Protein AF-A0A3D1P6M0-F1 (afdb_monomer_lite)

Sequence (160 aa):
MPYGKLILPGMHYRYQQNGIPLEIDMRYEINTAGDVKQLIEMHTDVKFLPNQPMPIIRENKLGFYGVYVYRQQAYLDACINPSGGSTFTSAQFDYNRIHYDLQFQRLLLWLLGRQELRDNRCLWTHLSIPLNQSAPDAYSTLEQAWLSWYKWWQTRFPKL

Foldseek 3Di:
DDDDFDFDDWDWDWDADPNWIKIKIKGKGAPALFAFLVVCVVPHPDDDDVPPDFDWDQDPPAGIWTWDDDPQKIKIKWWAFLFDHIDNHSVSQVVRFVVPQQDPVNVVCVVVVNDDSTGRITTIMMMMTGNPDDSVVNVVVVVVVVVVVRVVCNVVPDDD

Radius of gyration: 16.35 Å; chains: 1; bounding box: 40×30×49 Å

pLDDT: mean 86.76, std 12.45, range [32.41, 98.0]

Structure (mmCIF, N/CA/C/O backbone):
data_AF-A0A3D1P6M0-F1
#
_entry.id   AF-A0A3D1P6M0-F1
#
loop_
_atom_site.group_PDB
_atom_site.id
_atom_site.type_symbol
_atom_site.label_atom_id
_atom_site.label_alt_id
_atom_site.label_comp_id
_atom_site.label_asym_id
_atom_site.label_entity_id
_atom_site.label_seq_id
_atom_site.pdbx_PDB_ins_code
_atom_site.Cartn_x
_atom_site.Cartn_y
_atom_site.Cartn_z
_atom_site.occupancy
_atom_site.B_iso_or_equiv
_atom_site.auth_seq_id
_atom_site.auth_comp_id
_atom_site.auth_asym_id
_atom_site.auth_atom_id
_atom_site.pdbx_PDB_model_num
ATOM 1 N N . MET A 1 1 ? -2.314 -4.095 -28.414 1.00 32.41 1 MET A N 1
ATOM 2 C CA . MET A 1 1 ? -2.775 -5.501 -28.436 1.00 32.41 1 MET A CA 1
ATOM 3 C C . MET A 1 1 ? -3.155 -5.869 -27.009 1.00 32.41 1 MET A C 1
ATOM 5 O O . MET A 1 1 ? -2.318 -5.631 -26.144 1.00 32.41 1 MET A O 1
ATOM 9 N N . PRO A 1 2 ? -4.381 -6.328 -26.708 1.00 44.44 2 PRO A N 1
ATOM 10 C CA . PRO A 1 2 ? -4.729 -6.689 -25.343 1.00 44.44 2 PRO A CA 1
ATOM 11 C C . PRO A 1 2 ? -4.194 -8.099 -25.085 1.00 44.44 2 PRO A C 1
ATOM 13 O O . PRO A 1 2 ? -4.736 -9.079 -25.587 1.00 44.44 2 PRO A O 1
ATOM 16 N N . TYR A 1 3 ? -3.087 -8.203 -24.353 1.00 45.25 3 TYR A N 1
ATOM 17 C CA . TYR A 1 3 ? -2.673 -9.483 -23.790 1.00 45.25 3 TYR A CA 1
ATOM 18 C C . TYR A 1 3 ? -3.745 -9.933 -22.789 1.00 45.25 3 TYR A C 1
ATOM 20 O O . TYR A 1 3 ? -4.227 -9.125 -21.993 1.00 45.25 3 TYR A O 1
ATOM 28 N N . GLY A 1 4 ? -4.159 -11.201 -22.875 1.00 38.19 4 GLY A N 1
ATOM 29 C CA . GLY A 1 4 ? -5.172 -11.785 -21.997 1.00 38.19 4 GLY A CA 1
ATOM 30 C C . GLY A 1 4 ? -4.841 -11.538 -20.525 1.00 38.19 4 GLY A C 1
ATOM 31 O O . GLY A 1 4 ? -3.702 -11.710 -20.095 1.00 38.19 4 GLY A O 1
ATOM 32 N N . LYS A 1 5 ? -5.838 -11.095 -19.755 1.00 46.16 5 LYS A N 1
ATOM 33 C CA . LYS A 1 5 ? -5.712 -10.831 -18.320 1.00 46.16 5 LYS A CA 1
ATOM 34 C C . LYS A 1 5 ? -5.450 -12.159 -17.602 1.00 46.16 5 LYS A C 1
ATOM 36 O O . LYS A 1 5 ? -6.367 -12.962 -17.457 1.00 46.16 5 LYS A O 1
ATOM 41 N N . LEU A 1 6 ? -4.210 -12.408 -17.178 1.00 49.94 6 LEU A N 1
ATOM 42 C CA . LEU A 1 6 ? -3.909 -13.505 -16.258 1.00 49.94 6 LEU A CA 1
ATOM 43 C C . LEU A 1 6 ? -4.595 -13.168 -14.926 1.00 49.94 6 LEU A C 1
ATOM 45 O O . LEU A 1 6 ? -4.245 -12.178 -14.286 1.00 49.94 6 LEU A O 1
ATOM 49 N N . ILE A 1 7 ? -5.609 -13.941 -14.538 1.00 53.41 7 ILE A N 1
ATOM 50 C CA . ILE A 1 7 ? -6.282 -13.774 -13.247 1.00 53.41 7 ILE A CA 1
ATOM 51 C C . ILE A 1 7 ? -5.550 -14.663 -12.249 1.00 53.41 7 ILE A C 1
ATOM 53 O O . ILE A 1 7 ? -5.754 -15.875 -12.229 1.00 53.41 7 ILE A O 1
ATOM 57 N N . LEU A 1 8 ? -4.681 -14.070 -11.435 1.00 61.41 8 LEU A N 1
ATOM 58 C CA . LEU A 1 8 ? -4.109 -14.770 -10.290 1.00 61.41 8 LEU A CA 1
ATOM 59 C C . LEU A 1 8 ? -5.094 -14.672 -9.115 1.00 61.41 8 LEU A C 1
ATOM 61 O O . LEU A 1 8 ? -5.641 -13.592 -8.871 1.00 61.41 8 LEU A O 1
ATOM 65 N N . PRO A 1 9 ? -5.381 -15.784 -8.413 1.00 67.69 9 PRO A N 1
ATOM 66 C CA . PRO A 1 9 ? -6.315 -15.767 -7.297 1.00 67.69 9 PRO A CA 1
ATOM 67 C C . PRO A 1 9 ? -5.808 -14.816 -6.207 1.00 67.69 9 PRO A C 1
ATOM 69 O O . PRO A 1 9 ? -4.630 -14.832 -5.850 1.00 67.69 9 PRO A O 1
ATOM 72 N N . GLY A 1 10 ? -6.709 -13.977 -5.692 1.00 78.25 10 GLY A N 1
ATOM 73 C CA . GLY A 1 10 ? -6.423 -13.164 -4.514 1.00 78.25 10 GLY A CA 1
ATOM 74 C C . GLY A 1 10 ? -6.232 -14.060 -3.293 1.00 78.25 10 GLY A C 1
ATOM 75 O O . GLY A 1 10 ? -6.887 -15.096 -3.174 1.00 78.25 10 GLY A O 1
ATOM 76 N N . MET A 1 11 ? -5.332 -13.667 -2.399 1.00 89.00 11 MET A N 1
ATOM 77 C CA . MET A 1 11 ? -5.119 -14.336 -1.122 1.00 89.00 11 MET A CA 1
ATOM 78 C C . MET A 1 11 ? -5.733 -13.491 -0.013 1.00 89.00 11 MET A C 1
ATOM 80 O O . MET A 1 11 ? -5.489 -12.290 0.050 1.00 89.00 11 MET A O 1
ATOM 84 N N . HIS A 1 12 ? -6.519 -14.140 0.840 1.00 92.94 12 HIS A N 1
ATOM 85 C CA . HIS A 1 12 ? -7.158 -13.529 1.996 1.00 92.94 12 HIS A CA 1
ATOM 86 C C . HIS A 1 12 ? -6.556 -14.129 3.265 1.00 92.94 12 HIS A C 1
ATOM 88 O O . HIS A 1 12 ? -6.485 -15.355 3.402 1.00 92.94 12 HIS A O 1
ATOM 94 N N . TYR A 1 13 ? -6.118 -13.275 4.181 1.00 92.50 13 TYR A N 1
ATOM 95 C CA . TYR A 1 13 ? -5.494 -13.672 5.432 1.00 92.50 13 TYR A CA 1
ATOM 96 C C . TYR A 1 13 ? -6.215 -13.026 6.602 1.00 92.50 13 TYR A C 1
ATOM 98 O O . TYR A 1 13 ? -6.415 -11.815 6.619 1.00 92.50 13 TYR A O 1
ATOM 106 N N . ARG A 1 14 ? -6.514 -13.841 7.613 1.00 92.44 14 ARG A N 1
ATOM 107 C CA . ARG A 1 14 ? -7.119 -13.397 8.863 1.00 92.44 14 ARG A CA 1
ATOM 108 C C . ARG A 1 14 ? -6.159 -13.638 10.012 1.00 92.44 14 ARG A C 1
ATOM 110 O O . ARG A 1 14 ? -5.759 -14.775 10.266 1.00 92.44 14 ARG A O 1
ATOM 117 N N . TYR A 1 15 ? -5.833 -12.576 10.731 1.00 89.56 15 TYR A N 1
ATOM 118 C CA . TYR A 1 15 ? -4.979 -12.604 11.909 1.00 89.56 15 TYR A CA 1
ATOM 119 C C . TYR A 1 15 ? -5.680 -11.950 13.100 1.00 89.56 15 TYR A C 1
ATOM 121 O O . TYR A 1 15 ? -6.698 -11.272 12.967 1.00 89.56 15 TYR A O 1
ATOM 129 N N . GLN A 1 16 ? -5.110 -12.141 14.286 1.00 85.56 16 GLN A N 1
ATOM 130 C CA . GLN A 1 16 ? -5.441 -11.343 15.460 1.00 85.56 16 GLN A CA 1
ATOM 131 C C . GLN A 1 16 ? -4.171 -10.681 15.977 1.00 85.56 16 GLN A C 1
ATOM 133 O O . GLN A 1 16 ? -3.180 -11.359 16.245 1.00 85.56 16 GLN A O 1
ATOM 138 N N . GLN A 1 17 ? -4.209 -9.363 16.139 1.00 74.69 17 GLN A N 1
ATOM 139 C CA . GLN A 1 17 ? -3.124 -8.584 16.719 1.00 74.69 17 GLN A CA 1
ATOM 140 C C . GLN A 1 17 ? -3.648 -7.900 17.980 1.00 74.69 17 GLN A C 1
ATOM 142 O O . GLN A 1 17 ? -4.533 -7.055 17.908 1.00 74.69 17 GLN A O 1
ATOM 147 N N . ASN A 1 18 ? -3.145 -8.303 19.151 1.00 79.44 18 ASN A N 1
ATOM 148 C CA . ASN A 1 18 ? -3.600 -7.798 20.456 1.00 79.44 18 ASN A CA 1
ATOM 149 C C . ASN A 1 18 ? -5.132 -7.873 20.656 1.00 79.44 18 ASN A C 1
ATOM 151 O O . ASN A 1 18 ? -5.736 -6.978 21.236 1.00 79.44 18 ASN A O 1
ATOM 155 N N . GLY A 1 19 ? -5.771 -8.931 20.143 1.00 82.25 19 GLY A N 1
ATOM 156 C CA . GLY A 1 19 ? -7.226 -9.118 20.214 1.00 82.25 19 GLY A CA 1
ATOM 157 C C . GLY A 1 19 ? -8.035 -8.343 19.165 1.00 82.25 19 GLY A C 1
ATOM 158 O O . GLY A 1 19 ? -9.245 -8.539 19.077 1.00 82.25 19 GLY A O 1
ATOM 159 N N . ILE A 1 20 ? -7.392 -7.517 18.335 1.00 86.81 20 ILE A N 1
ATOM 160 C CA . ILE A 1 20 ? -8.023 -6.842 17.197 1.00 86.81 20 ILE A CA 1
ATOM 161 C C . ILE A 1 20 ? -7.937 -7.775 15.979 1.00 86.81 20 ILE A C 1
ATOM 163 O O . ILE A 1 20 ? -6.834 -8.218 15.639 1.00 86.81 20 ILE A O 1
ATOM 167 N N . PRO A 1 21 ? -9.063 -8.110 15.324 1.00 93.69 21 PRO A N 1
ATOM 168 C CA . PRO A 1 21 ? -9.028 -8.888 14.095 1.00 93.69 21 PRO A CA 1
ATOM 169 C C . PRO A 1 21 ? -8.448 -8.029 12.968 1.00 93.69 21 PRO A C 1
ATOM 171 O O . PRO A 1 21 ? -8.918 -6.918 12.728 1.00 93.69 21 PRO A O 1
ATOM 174 N N . LEU A 1 22 ? -7.425 -8.561 12.306 1.00 95.38 22 LEU A N 1
ATOM 175 C CA . LEU A 1 22 ? -6.761 -7.972 11.150 1.00 95.38 22 LEU A CA 1
ATOM 176 C C . LEU A 1 22 ? -7.066 -8.831 9.928 1.00 95.38 22 LEU A C 1
ATOM 178 O O . LEU A 1 22 ? -6.693 -10.005 9.894 1.00 95.38 22 LEU A O 1
ATOM 182 N N . GLU A 1 23 ? -7.707 -8.231 8.936 1.00 96.81 23 GLU A N 1
ATOM 183 C CA . GLU A 1 23 ? -7.942 -8.845 7.632 1.00 96.81 23 GLU A CA 1
ATOM 184 C C . GLU A 1 23 ? -6.945 -8.270 6.625 1.00 96.81 23 GLU A C 1
ATOM 186 O O . GLU A 1 23 ? -6.645 -7.074 6.641 1.00 96.81 23 GLU A O 1
ATOM 191 N N . ILE A 1 24 ? -6.404 -9.124 5.760 1.00 96.31 24 ILE A N 1
ATOM 192 C CA . ILE A 1 24 ? -5.488 -8.730 4.691 1.00 96.31 24 ILE A CA 1
ATOM 193 C C . ILE A 1 24 ? -5.935 -9.406 3.403 1.00 96.31 24 ILE A C 1
ATOM 195 O O . ILE A 1 24 ? -5.836 -10.626 3.270 1.00 96.31 24 ILE A O 1
ATOM 199 N N . ASP A 1 25 ? -6.361 -8.613 2.433 1.00 96.25 25 ASP A N 1
ATOM 200 C CA . ASP A 1 25 ? -6.536 -9.051 1.057 1.00 96.25 25 ASP A CA 1
ATOM 201 C C . ASP A 1 25 ? -5.306 -8.671 0.244 1.00 96.25 25 ASP A C 1
ATOM 203 O O . ASP A 1 25 ? -4.818 -7.543 0.301 1.00 96.25 25 ASP A O 1
ATOM 207 N N . MET A 1 26 ? -4.790 -9.614 -0.536 1.00 95.00 26 MET A N 1
ATOM 208 C CA . MET A 1 26 ? -3.658 -9.375 -1.417 1.00 95.00 26 MET A CA 1
ATOM 209 C C . MET A 1 26 ? -3.932 -9.924 -2.810 1.00 95.00 26 MET A C 1
ATOM 211 O O . MET A 1 26 ? -4.377 -11.063 -2.970 1.00 95.00 26 MET A O 1
ATOM 215 N N . ARG A 1 27 ? -3.628 -9.135 -3.841 1.00 94.25 27 ARG A N 1
ATOM 216 C CA . ARG A 1 27 ? -3.739 -9.550 -5.243 1.00 94.25 27 ARG A CA 1
ATOM 217 C C . ARG A 1 27 ? -2.463 -9.235 -5.998 1.00 94.25 27 ARG A C 1
ATOM 219 O O . ARG A 1 27 ? -1.838 -8.198 -5.788 1.00 94.25 27 ARG A O 1
ATOM 226 N N . TYR A 1 28 ? -2.089 -10.151 -6.882 1.00 93.00 28 TYR A N 1
ATOM 227 C CA . TYR A 1 28 ? -0.980 -9.947 -7.798 1.00 93.00 28 TYR A CA 1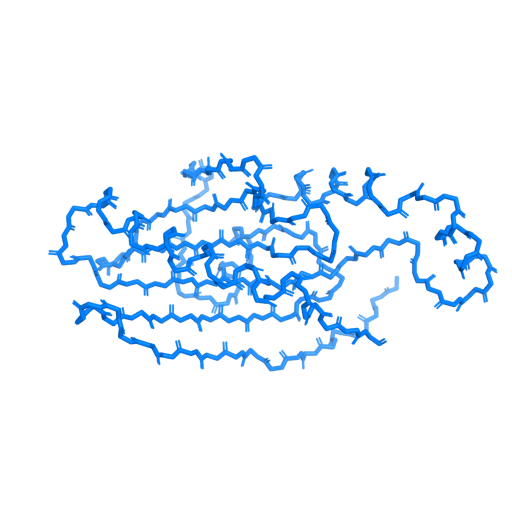
ATOM 228 C C . TYR A 1 28 ? -1.512 -9.421 -9.125 1.00 93.00 28 TYR A C 1
ATOM 230 O O . TYR A 1 28 ? -2.054 -10.168 -9.940 1.00 93.00 28 TYR A O 1
ATOM 238 N N . GLU A 1 29 ? -1.352 -8.123 -9.325 1.00 91.38 29 GLU A N 1
ATOM 239 C CA . GLU A 1 29 ? -1.768 -7.423 -10.527 1.00 91.38 29 GLU A CA 1
ATOM 240 C C . GLU A 1 29 ? -0.619 -7.402 -11.528 1.00 91.38 29 GLU A C 1
ATOM 242 O O . GLU A 1 29 ? 0.504 -7.010 -11.204 1.00 91.38 29 GLU A O 1
ATOM 247 N N . ILE A 1 30 ? -0.911 -7.802 -12.761 1.00 89.50 30 ILE A N 1
ATOM 248 C CA . ILE A 1 30 ? 0.010 -7.700 -13.892 1.00 89.50 30 ILE A CA 1
ATOM 249 C C . ILE A 1 30 ? -0.508 -6.665 -14.886 1.00 89.50 30 ILE A C 1
ATOM 251 O O . ILE A 1 30 ? -1.716 -6.507 -15.054 1.00 89.50 30 ILE A O 1
ATOM 255 N N . ASN A 1 31 ? 0.405 -5.989 -15.584 1.00 87.00 31 ASN A N 1
ATOM 256 C CA . ASN A 1 31 ? 0.069 -4.952 -16.566 1.00 87.00 31 ASN A CA 1
ATOM 257 C C . ASN A 1 31 ? -0.814 -3.835 -15.985 1.00 87.00 31 ASN A C 1
ATOM 259 O O . ASN A 1 31 ? -1.699 -3.317 -16.666 1.00 87.00 31 ASN A O 1
ATOM 263 N N . THR A 1 32 ? -0.573 -3.473 -14.725 1.00 89.25 32 THR A N 1
ATOM 264 C CA . THR A 1 32 ? -1.306 -2.407 -14.037 1.00 89.25 32 THR A CA 1
ATOM 265 C C . THR A 1 32 ? -0.598 -1.058 -14.167 1.00 89.25 32 THR A C 1
ATOM 267 O O . THR A 1 32 ? 0.616 -0.992 -14.363 1.00 89.25 32 THR A O 1
ATOM 270 N N . ALA A 1 33 ? -1.370 0.023 -14.039 1.00 90.81 33 ALA A N 1
ATOM 271 C CA . ALA A 1 33 ? -0.854 1.380 -13.858 1.00 90.81 33 ALA A CA 1
ATOM 272 C C . ALA A 1 33 ? -0.492 1.688 -12.391 1.00 90.81 33 ALA A C 1
ATOM 274 O O . ALA A 1 33 ? 0.048 2.752 -12.109 1.00 90.81 33 ALA A O 1
ATOM 275 N N . GLY A 1 34 ? -0.797 0.777 -11.456 1.00 91.00 34 GLY A N 1
ATOM 276 C CA . GLY A 1 34 ? -0.492 0.947 -10.034 1.00 91.00 34 GLY A CA 1
ATOM 277 C C . GLY A 1 34 ? -1.381 1.960 -9.309 1.00 91.00 34 GLY A C 1
ATOM 278 O O . GLY A 1 34 ? -1.012 2.422 -8.230 1.00 91.00 34 GLY A O 1
ATOM 279 N N . ASP A 1 35 ? -2.539 2.310 -9.880 1.00 94.75 35 ASP A N 1
ATOM 280 C CA . ASP A 1 35 ? -3.528 3.164 -9.223 1.00 94.75 35 ASP A CA 1
ATOM 281 C C . ASP A 1 35 ? -4.274 2.389 -8.131 1.00 94.75 35 ASP A C 1
ATOM 283 O O . ASP A 1 35 ? -5.198 1.618 -8.402 1.00 94.75 35 ASP A O 1
ATOM 287 N N . VAL A 1 36 ? -3.873 2.582 -6.876 1.00 95.69 36 VAL A N 1
ATOM 288 C CA . VAL A 1 36 ? -4.454 1.839 -5.754 1.00 95.69 36 VAL A CA 1
ATOM 289 C C . VAL A 1 36 ? -5.910 2.229 -5.513 1.00 95.69 36 VAL A C 1
ATOM 291 O O . VAL A 1 36 ? -6.710 1.370 -5.152 1.00 95.69 36 VAL A O 1
ATOM 294 N N . LYS A 1 37 ? -6.305 3.477 -5.791 1.00 94.31 37 LYS A N 1
ATOM 295 C CA . LYS A 1 37 ? -7.708 3.894 -5.668 1.00 94.31 37 LYS A CA 1
ATOM 296 C C . LYS A 1 37 ? -8.590 3.109 -6.638 1.00 94.31 37 LYS A C 1
ATOM 298 O O . LYS A 1 37 ? -9.634 2.597 -6.238 1.00 94.31 37 LYS A O 1
ATOM 303 N N . GLN A 1 38 ? -8.137 2.964 -7.882 1.00 93.19 38 GLN A N 1
ATOM 304 C CA . GLN A 1 38 ? -8.830 2.153 -8.880 1.00 93.19 38 GLN A CA 1
ATOM 305 C C . GLN A 1 38 ? -8.896 0.677 -8.460 1.00 93.19 38 GLN A C 1
ATOM 307 O O . GLN A 1 38 ? -9.935 0.039 -8.615 1.00 93.19 38 GLN A O 1
ATOM 312 N N . LEU A 1 39 ? -7.804 0.129 -7.915 1.00 93.88 39 LEU A N 1
ATOM 313 C CA . LEU A 1 39 ? -7.742 -1.262 -7.453 1.00 93.88 39 LEU A CA 1
ATOM 314 C C . LEU A 1 39 ? -8.734 -1.543 -6.322 1.00 93.88 39 LEU A C 1
ATOM 316 O O . LEU A 1 39 ? -9.470 -2.526 -6.397 1.00 93.88 39 LEU A O 1
ATOM 320 N N . ILE A 1 40 ? -8.823 -0.647 -5.337 1.00 95.25 40 ILE A N 1
ATOM 321 C CA . ILE A 1 40 ? -9.823 -0.722 -4.266 1.00 95.25 40 ILE A CA 1
ATOM 322 C C . ILE A 1 40 ? -11.232 -0.773 -4.873 1.00 95.25 40 ILE A C 1
ATOM 324 O O . ILE A 1 40 ? -11.986 -1.707 -4.614 1.00 95.25 40 ILE A O 1
ATOM 328 N N . GLU A 1 41 ? -11.581 0.173 -5.750 1.00 94.12 41 GLU A N 1
ATOM 329 C CA . GLU A 1 41 ? -12.929 0.247 -6.331 1.00 94.12 41 GLU A CA 1
ATOM 330 C C . GLU A 1 41 ? -13.296 -0.964 -7.204 1.00 94.12 41 GLU A C 1
ATOM 332 O O . GLU A 1 41 ? -14.481 -1.306 -7.291 1.00 94.12 41 GLU A O 1
ATOM 337 N N . MET A 1 42 ? -12.306 -1.605 -7.837 1.00 92.69 42 MET A N 1
ATOM 338 C CA . MET A 1 42 ? -12.482 -2.807 -8.661 1.00 92.69 42 MET A CA 1
ATOM 339 C C . MET A 1 42 ? -12.649 -4.089 -7.840 1.00 92.69 42 MET A C 1
ATOM 341 O O . MET A 1 42 ? -13.254 -5.045 -8.333 1.00 92.69 42 MET A O 1
ATOM 345 N N . HIS A 1 43 ? -12.096 -4.143 -6.628 1.00 92.62 43 HIS A N 1
ATOM 346 C CA . HIS A 1 43 ? -11.965 -5.389 -5.871 1.00 92.62 43 HIS A CA 1
ATOM 347 C C . HIS A 1 43 ? -12.672 -5.399 -4.516 1.00 92.62 43 HIS A C 1
ATOM 349 O O . HIS A 1 43 ? -12.752 -6.468 -3.909 1.00 92.62 43 HIS A O 1
ATOM 355 N N . THR A 1 44 ? -13.204 -4.264 -4.062 1.00 94.06 44 THR A N 1
ATOM 356 C CA . THR A 1 44 ? -13.937 -4.140 -2.796 1.00 94.06 44 THR A CA 1
ATOM 357 C C . THR A 1 44 ? -15.269 -3.398 -2.979 1.00 94.06 44 THR A C 1
ATOM 359 O O . THR A 1 44 ? -15.609 -2.889 -4.058 1.00 94.06 44 THR A O 1
ATOM 362 N N . ASP A 1 45 ? -16.068 -3.343 -1.912 1.00 93.88 45 ASP A N 1
ATOM 363 C CA . ASP A 1 45 ? -17.300 -2.552 -1.857 1.00 93.88 45 ASP A CA 1
ATOM 364 C C . ASP A 1 45 ? -17.046 -1.070 -1.533 1.00 93.88 45 ASP A C 1
ATOM 366 O O . ASP A 1 45 ? -17.973 -0.262 -1.625 1.00 93.88 45 ASP A O 1
ATOM 370 N N . VAL A 1 46 ? -15.802 -0.694 -1.219 1.00 93.88 46 VAL A N 1
ATOM 371 C CA . VAL A 1 46 ? -15.406 0.697 -1.000 1.00 93.88 46 VAL A CA 1
ATOM 372 C C . VAL A 1 46 ? -15.620 1.480 -2.296 1.00 93.88 46 VAL A C 1
ATOM 374 O O . VAL A 1 46 ? -15.259 1.045 -3.396 1.00 93.88 46 VAL A O 1
ATOM 377 N N . LYS A 1 47 ? -16.252 2.647 -2.162 1.00 90.88 47 LYS A N 1
ATOM 378 C CA . LYS A 1 47 ? -16.485 3.601 -3.249 1.00 90.88 47 LYS A CA 1
ATOM 379 C C . LYS A 1 47 ? -16.085 4.981 -2.771 1.00 90.88 47 LYS A C 1
ATOM 381 O O . LYS A 1 47 ? -16.550 5.424 -1.719 1.00 90.88 47 LYS A O 1
ATOM 386 N N . PHE A 1 48 ? -15.244 5.648 -3.545 1.00 88.44 48 PHE A N 1
ATOM 387 C CA . PHE A 1 48 ? -14.821 7.004 -3.247 1.00 88.44 48 PHE A CA 1
ATOM 388 C C . PHE A 1 48 ? -15.658 7.995 -4.042 1.00 88.44 48 PHE A C 1
ATOM 390 O O . PHE A 1 48 ? -16.077 7.729 -5.169 1.00 88.44 48 PHE A O 1
ATOM 397 N N . LEU A 1 49 ? -15.877 9.178 -3.476 1.00 86.69 49 LEU A N 1
ATOM 398 C CA . LEU A 1 49 ? -16.461 10.262 -4.251 1.00 86.69 49 LEU A CA 1
ATOM 399 C C . LEU A 1 49 ? -15.457 10.745 -5.317 1.00 86.69 49 LEU A C 1
ATOM 401 O O . LEU A 1 49 ? -14.231 10.670 -5.113 1.00 86.69 49 LEU A O 1
ATOM 405 N N . PRO A 1 50 ? -15.952 11.278 -6.450 1.00 81.25 50 PRO A N 1
ATOM 406 C CA . PRO A 1 50 ? -15.107 11.972 -7.411 1.00 81.25 50 PRO A CA 1
ATOM 407 C C . PRO A 1 50 ? -14.268 13.037 -6.698 1.00 81.25 50 PRO A C 1
ATOM 409 O O . PRO A 1 50 ? -14.787 13.800 -5.886 1.00 81.25 50 PRO A O 1
ATOM 412 N N . ASN A 1 51 ? -12.964 13.068 -6.975 1.00 77.56 51 ASN A N 1
ATOM 413 C CA . ASN A 1 51 ? -11.999 13.992 -6.362 1.00 77.56 51 ASN A CA 1
ATOM 414 C C . ASN A 1 51 ? -11.874 13.921 -4.830 1.00 77.56 51 ASN A C 1
ATOM 416 O O . ASN A 1 51 ? -11.262 14.809 -4.241 1.00 77.56 51 ASN A O 1
ATOM 420 N N . GLN A 1 52 ? -12.396 12.879 -4.172 1.00 81.75 52 GLN A N 1
ATOM 421 C CA . GLN A 1 52 ? -12.160 12.683 -2.744 1.00 81.75 52 GLN A CA 1
ATOM 422 C C . GLN A 1 52 ? -10.651 12.540 -2.485 1.00 81.75 52 GLN A C 1
ATOM 424 O O . GLN A 1 52 ? -10.048 11.592 -3.012 1.00 81.75 52 GLN A O 1
ATOM 429 N N . PRO A 1 53 ? -10.043 13.452 -1.702 1.00 79.25 53 PRO A N 1
ATOM 430 C CA . PRO A 1 53 ? -8.648 13.332 -1.326 1.00 79.25 53 PRO A CA 1
ATOM 431 C C . PRO A 1 53 ? -8.495 12.151 -0.371 1.00 79.25 53 PRO A C 1
ATOM 433 O O . PRO A 1 53 ? -9.292 11.971 0.551 1.00 79.25 53 PRO A O 1
ATOM 436 N N . MET A 1 54 ? -7.462 11.351 -0.602 1.00 84.25 54 MET A N 1
ATOM 437 C CA . MET A 1 54 ? -7.104 10.239 0.269 1.00 84.25 54 MET A CA 1
ATOM 438 C C . MET A 1 54 ? -5.867 10.625 1.075 1.00 84.25 54 MET A C 1
ATOM 440 O O . MET A 1 54 ? -4.921 11.158 0.486 1.00 84.25 54 MET A O 1
ATOM 444 N N . PRO A 1 55 ? -5.844 10.373 2.394 1.00 88.06 55 PRO A N 1
ATOM 445 C CA . PRO A 1 55 ? -4.627 10.504 3.178 1.00 88.06 55 PRO A CA 1
ATOM 446 C C . PRO A 1 55 ? -3.582 9.520 2.649 1.00 88.06 55 PRO A C 1
ATOM 448 O O . PRO A 1 55 ? -3.723 8.309 2.799 1.00 88.06 55 PRO A O 1
ATOM 451 N N . ILE A 1 56 ? -2.551 10.052 1.995 1.00 91.75 56 ILE A N 1
ATOM 452 C CA . ILE A 1 56 ? -1.407 9.282 1.510 1.00 91.75 56 ILE A CA 1
ATOM 453 C C . ILE A 1 56 ? -0.236 9.597 2.425 1.00 91.75 56 ILE A C 1
ATOM 455 O O . ILE A 1 56 ? 0.177 10.753 2.545 1.00 91.75 56 ILE A O 1
ATOM 459 N N . ILE A 1 57 ? 0.309 8.560 3.041 1.00 91.94 57 ILE A N 1
ATOM 460 C CA . ILE A 1 57 ? 1.463 8.653 3.920 1.00 91.94 57 ILE A CA 1
ATOM 461 C C . ILE A 1 57 ? 2.689 8.200 3.135 1.00 91.94 57 ILE A C 1
ATOM 463 O O . ILE A 1 57 ? 2.664 7.200 2.415 1.00 91.94 57 ILE A O 1
ATOM 467 N N . ARG A 1 58 ? 3.768 8.973 3.256 1.00 91.12 58 ARG A N 1
ATOM 468 C CA . ARG A 1 58 ? 5.089 8.616 2.745 1.00 91.12 58 ARG A CA 1
ATOM 469 C C . ARG A 1 58 ? 5.952 8.182 3.913 1.00 91.12 58 ARG A C 1
ATOM 471 O O . ARG A 1 58 ? 6.152 8.968 4.834 1.00 91.12 58 ARG A O 1
ATOM 478 N N . GLU A 1 59 ? 6.531 6.994 3.816 1.00 89.75 59 GLU A N 1
ATOM 479 C CA . GLU A 1 59 ? 7.566 6.537 4.733 1.00 89.75 59 GLU A CA 1
ATOM 480 C C . GLU A 1 59 ? 8.845 6.195 3.957 1.00 89.75 59 GLU A C 1
ATOM 482 O O . GLU A 1 59 ? 8.847 5.385 3.031 1.00 89.75 59 GLU A O 1
ATOM 487 N N . ASN A 1 60 ? 9.955 6.820 4.345 1.00 78.00 60 ASN A N 1
ATOM 488 C CA . ASN A 1 60 ? 11.246 6.843 3.665 1.00 78.00 60 ASN A CA 1
ATOM 489 C C . ASN A 1 60 ? 11.783 5.459 3.277 1.00 78.00 60 ASN A C 1
ATOM 491 O O . ASN A 1 60 ? 12.473 5.353 2.265 1.00 78.00 60 ASN A O 1
ATOM 495 N N . LYS A 1 61 ? 11.495 4.406 4.055 1.00 80.69 61 LYS A N 1
ATOM 496 C CA . LYS A 1 61 ? 11.975 3.038 3.777 1.00 80.69 61 LYS A CA 1
ATOM 497 C C . LYS A 1 61 ? 10.946 2.113 3.129 1.00 80.69 61 LYS A C 1
ATOM 499 O O . LYS A 1 61 ? 11.333 1.061 2.621 1.00 80.69 61 LYS A O 1
ATOM 504 N N . LEU A 1 62 ? 9.664 2.464 3.177 1.00 88.44 62 LEU A N 1
ATOM 505 C CA . LEU A 1 62 ? 8.582 1.608 2.682 1.00 88.44 62 LEU A CA 1
ATOM 506 C C . LEU A 1 62 ? 8.001 2.113 1.372 1.00 88.44 62 LEU A C 1
ATOM 508 O O . LEU A 1 62 ? 7.541 1.293 0.598 1.00 88.44 62 LEU A O 1
ATOM 512 N N . GLY A 1 63 ? 8.046 3.422 1.117 1.00 93.94 63 GLY A N 1
ATOM 513 C CA . GLY A 1 63 ? 7.355 4.062 0.006 1.00 93.94 63 GLY A CA 1
ATOM 514 C C . GLY A 1 63 ? 6.075 4.754 0.470 1.00 93.94 63 GLY A C 1
ATOM 515 O O . GLY A 1 63 ? 6.067 5.437 1.494 1.00 93.94 63 GLY A O 1
ATOM 516 N N . PHE A 1 64 ? 5.005 4.615 -0.303 1.00 97.00 64 PHE A N 1
ATOM 517 C CA . PHE A 1 64 ? 3.717 5.260 -0.065 1.00 97.00 64 PHE A CA 1
ATOM 518 C C . PHE A 1 64 ? 2.613 4.238 0.194 1.00 97.00 64 PHE A C 1
ATOM 520 O O . PHE A 1 64 ? 2.601 3.158 -0.404 1.00 97.00 64 PHE A O 1
ATOM 527 N N . TYR A 1 65 ? 1.670 4.610 1.049 1.00 97.62 65 TYR A N 1
ATOM 528 C CA . TYR A 1 65 ? 0.437 3.875 1.312 1.00 97.62 65 TYR A CA 1
ATOM 529 C C . TYR A 1 65 ? -0.683 4.861 1.655 1.00 97.62 65 TYR A C 1
ATOM 531 O O . TYR A 1 65 ? -0.422 5.999 2.053 1.00 97.62 65 TYR A O 1
ATOM 539 N N . GLY A 1 66 ? -1.930 4.451 1.456 1.00 96.75 66 GLY A N 1
ATOM 540 C CA . GLY A 1 66 ? -3.106 5.230 1.825 1.00 96.75 66 GLY A CA 1
ATOM 541 C C . GLY A 1 66 ? -3.746 4.674 3.085 1.00 96.75 66 GLY A C 1
ATOM 542 O O . GLY A 1 66 ? -3.810 3.458 3.238 1.00 96.75 66 GLY A O 1
ATOM 543 N N . VAL A 1 67 ? -4.241 5.549 3.958 1.00 96.50 67 VAL A N 1
ATOM 544 C CA . VAL A 1 67 ? -5.025 5.166 5.143 1.00 96.50 67 VAL A CA 1
ATOM 545 C C . VAL A 1 67 ? -6.353 5.906 5.170 1.00 96.50 67 VAL A C 1
ATOM 547 O O . VAL A 1 67 ? -6.424 7.089 4.834 1.00 96.50 67 VAL A O 1
ATOM 550 N N . TYR A 1 68 ? -7.430 5.213 5.526 1.00 95.62 68 TYR A N 1
ATOM 551 C CA . TYR A 1 68 ? -8.773 5.792 5.515 1.00 95.62 68 TYR A CA 1
ATOM 552 C C . TYR A 1 68 ? -9.754 4.989 6.366 1.00 95.62 68 TYR A C 1
ATOM 554 O O . TYR A 1 68 ? -9.483 3.861 6.765 1.00 95.62 68 TYR A O 1
ATOM 562 N N . VAL A 1 69 ? -10.923 5.577 6.622 1.00 95.00 69 VAL A N 1
ATOM 563 C CA . VAL A 1 69 ? -12.048 4.909 7.279 1.00 95.00 69 VAL A CA 1
ATOM 564 C C . VAL A 1 69 ? -13.203 4.767 6.296 1.00 95.00 69 VAL A C 1
ATOM 566 O O . VAL A 1 69 ? -13.560 5.720 5.602 1.00 95.00 69 VAL A O 1
ATOM 569 N N . TYR A 1 70 ? -13.823 3.590 6.273 1.00 94.94 70 TYR A N 1
ATOM 570 C CA . TYR A 1 70 ? -15.047 3.321 5.526 1.00 94.94 70 TYR A CA 1
ATOM 571 C C . TYR A 1 70 ? -15.939 2.352 6.311 1.00 94.94 70 TYR A C 1
ATOM 573 O O . TYR A 1 70 ? -15.477 1.312 6.769 1.00 94.94 70 TYR A O 1
ATOM 581 N N . ARG A 1 71 ? -17.221 2.702 6.500 1.00 93.50 71 ARG A N 1
ATOM 582 C CA . ARG A 1 71 ? -18.234 1.871 7.193 1.00 93.50 71 ARG A CA 1
ATOM 583 C C . ARG A 1 71 ? -17.738 1.217 8.500 1.00 93.50 71 ARG A C 1
ATOM 585 O O . ARG A 1 71 ? -17.832 0.008 8.670 1.00 93.50 71 ARG A O 1
ATOM 592 N N . GLN A 1 72 ? -17.226 2.028 9.430 1.00 94.50 72 GLN A N 1
ATOM 593 C CA . GLN A 1 72 ? -16.724 1.574 10.741 1.00 94.50 72 GLN A CA 1
ATOM 594 C C . GLN A 1 72 ? -15.523 0.608 10.673 1.00 94.50 72 GLN A C 1
ATOM 596 O O . GLN A 1 72 ? -15.246 -0.121 11.623 1.00 94.50 72 GLN A O 1
ATOM 601 N N . GLN A 1 73 ? -14.773 0.620 9.575 1.00 96.25 73 GLN A N 1
ATOM 602 C CA . GLN A 1 73 ? -13.483 -0.055 9.462 1.00 96.25 73 GLN A CA 1
ATOM 603 C C . GLN A 1 73 ? -12.405 0.951 9.073 1.00 96.25 73 GLN A C 1
ATOM 605 O O . GLN A 1 73 ? -12.677 1.902 8.335 1.00 96.25 73 GLN A O 1
ATOM 610 N N . ALA A 1 74 ? -11.198 0.750 9.591 1.00 96.44 74 ALA A N 1
ATOM 611 C CA . ALA A 1 74 ? -10.004 1.454 9.147 1.00 96.44 74 ALA A CA 1
ATOM 612 C C . ALA A 1 74 ? -9.250 0.578 8.150 1.00 96.44 74 ALA A C 1
ATOM 614 O O . ALA A 1 74 ? -9.193 -0.639 8.330 1.00 96.44 74 ALA A O 1
ATOM 615 N N . TYR A 1 75 ? -8.652 1.209 7.145 1.00 97.62 75 TYR A N 1
ATOM 616 C CA . TYR A 1 75 ? -7.971 0.540 6.046 1.00 97.62 75 TYR A CA 1
ATOM 617 C C . TYR A 1 75 ? -6.578 1.105 5.816 1.00 97.62 75 TYR A C 1
ATOM 619 O O . TYR A 1 75 ? -6.347 2.301 6.019 1.00 97.62 75 TYR A O 1
ATOM 627 N N . LEU A 1 76 ? -5.679 0.237 5.356 1.00 97.75 76 LEU A N 1
ATOM 628 C CA . LEU A 1 76 ? -4.401 0.610 4.767 1.00 97.75 76 LEU A CA 1
ATOM 629 C C . LEU A 1 76 ? -4.250 -0.102 3.429 1.00 97.75 76 LEU A C 1
ATOM 631 O O . LEU A 1 76 ? -4.319 -1.327 3.354 1.00 97.75 76 LEU A O 1
ATOM 635 N N . ASP A 1 77 ? -3.997 0.675 2.384 1.00 98.00 77 ASP A N 1
ATOM 636 C CA . ASP A 1 77 ? -3.884 0.177 1.022 1.00 98.00 77 ASP A CA 1
ATOM 637 C C . ASP A 1 77 ? -2.587 0.627 0.370 1.00 98.00 77 ASP A C 1
ATOM 639 O O . ASP A 1 77 ? -2.196 1.795 0.455 1.00 98.00 77 ASP A O 1
ATOM 643 N N . ALA A 1 78 ? -1.934 -0.290 -0.334 1.00 97.88 78 ALA A N 1
ATOM 644 C CA . ALA A 1 78 ? -0.751 0.023 -1.115 1.00 97.88 78 ALA A CA 1
ATOM 645 C C . ALA A 1 78 ? -0.485 -1.018 -2.197 1.00 97.88 78 ALA A C 1
ATOM 647 O O . ALA A 1 78 ? -0.919 -2.167 -2.133 1.00 97.88 78 ALA A O 1
ATOM 648 N N . CYS A 1 79 ? 0.304 -0.604 -3.175 1.00 96.00 79 CYS A N 1
ATOM 649 C CA . CYS A 1 79 ? 0.923 -1.467 -4.155 1.00 96.00 79 CYS A CA 1
ATOM 650 C C . CYS A 1 79 ? 2.376 -1.714 -3.750 1.00 96.00 79 CYS A C 1
ATOM 652 O O . CYS A 1 79 ? 3.157 -0.767 -3.734 1.00 96.00 79 CYS A O 1
ATOM 654 N N . ILE A 1 80 ? 2.771 -2.949 -3.435 1.00 95.81 80 ILE A N 1
ATOM 655 C CA . ILE A 1 80 ? 4.196 -3.292 -3.302 1.00 95.81 80 ILE A CA 1
ATOM 656 C C . ILE A 1 80 ? 4.748 -3.501 -4.709 1.00 95.81 80 ILE A C 1
ATOM 658 O O . ILE A 1 80 ? 4.228 -4.332 -5.457 1.00 95.81 80 ILE A O 1
ATOM 662 N N . ASN A 1 81 ? 5.799 -2.762 -5.061 1.00 92.62 81 ASN A N 1
ATOM 663 C CA . ASN A 1 81 ? 6.484 -2.922 -6.336 1.00 92.62 81 ASN A CA 1
ATOM 664 C C . ASN A 1 81 ? 7.651 -3.913 -6.208 1.00 92.62 81 ASN A C 1
ATOM 666 O O . ASN A 1 81 ? 8.290 -3.986 -5.152 1.00 92.62 81 ASN A O 1
ATOM 670 N N . PRO A 1 82 ? 8.014 -4.610 -7.298 1.00 88.06 82 PRO A N 1
ATOM 671 C CA . PRO A 1 82 ? 9.237 -5.409 -7.337 1.00 88.06 82 PRO A CA 1
ATOM 672 C C . PRO A 1 82 ? 10.488 -4.586 -6.981 1.00 88.06 82 PRO A C 1
ATOM 674 O O . PRO A 1 82 ? 11.398 -5.101 -6.332 1.00 88.06 82 PRO A O 1
ATOM 677 N N . SER A 1 83 ? 10.495 -3.300 -7.351 1.00 84.44 83 SER A N 1
ATOM 678 C CA . SER A 1 83 ? 11.573 -2.337 -7.101 1.00 84.44 83 SER A CA 1
ATOM 679 C C . SER A 1 83 ? 11.007 -0.977 -6.676 1.00 84.44 83 SER A C 1
ATOM 681 O O . SER A 1 83 ? 9.931 -0.585 -7.116 1.00 84.44 83 SER A O 1
ATOM 683 N N . GLY A 1 84 ? 11.738 -0.220 -5.851 1.00 83.94 84 GLY A N 1
ATOM 684 C CA . GLY A 1 84 ? 11.349 1.147 -5.457 1.00 83.94 84 GLY A CA 1
ATOM 685 C C . GLY A 1 84 ? 10.328 1.250 -4.316 1.00 83.94 84 GLY A C 1
ATOM 686 O O . GLY A 1 84 ? 9.879 2.345 -3.984 1.00 83.94 84 GLY A O 1
ATOM 687 N N . GLY A 1 85 ? 9.990 0.125 -3.688 1.00 92.12 85 GLY A N 1
ATOM 688 C CA . GLY A 1 85 ? 9.089 0.046 -2.542 1.00 92.12 85 GLY A CA 1
ATOM 689 C C . GLY A 1 85 ? 7.617 0.200 -2.894 1.00 92.12 85 GLY A C 1
ATOM 690 O O . GLY A 1 85 ? 7.205 -0.124 -4.004 1.00 92.12 85 GLY A O 1
ATOM 691 N N . SER A 1 86 ? 6.791 0.619 -1.944 1.00 96.31 86 SER A N 1
ATOM 692 C CA . SER A 1 86 ? 5.348 0.696 -2.127 1.00 96.31 86 SER A CA 1
ATOM 693 C C . SER A 1 86 ? 4.889 2.015 -2.738 1.00 96.31 86 SER A C 1
ATOM 695 O O . SER A 1 86 ? 5.522 3.060 -2.580 1.00 96.31 86 SER A O 1
ATOM 697 N N . THR A 1 87 ? 3.769 1.978 -3.444 1.00 96.88 87 THR A N 1
ATOM 698 C CA . THR A 1 87 ? 3.153 3.140 -4.089 1.00 96.88 87 THR A CA 1
ATOM 699 C C . THR A 1 87 ? 1.649 3.135 -3.873 1.00 96.88 87 THR A C 1
ATOM 701 O O . THR A 1 87 ? 1.048 2.090 -3.632 1.00 96.88 87 THR A O 1
ATOM 704 N N . PHE A 1 88 ? 1.032 4.307 -3.987 1.00 96.44 88 PHE A N 1
ATOM 705 C CA . PHE A 1 88 ? -0.417 4.468 -3.916 1.00 96.44 88 PHE A CA 1
ATOM 706 C C . PHE A 1 88 ? -1.009 5.045 -5.208 1.00 96.44 88 PHE A C 1
ATOM 708 O O . PHE A 1 88 ? -2.099 4.661 -5.620 1.00 96.44 88 PHE A O 1
ATOM 715 N N . THR A 1 89 ? -0.297 5.959 -5.870 1.00 95.38 89 THR A N 1
ATOM 716 C CA . THR A 1 89 ? -0.772 6.604 -7.103 1.00 95.38 89 THR A CA 1
ATOM 717 C C . THR A 1 89 ? -0.033 6.098 -8.336 1.00 95.38 89 THR A C 1
ATOM 719 O O . THR A 1 89 ? 1.142 5.732 -8.261 1.00 95.38 89 THR A O 1
ATOM 722 N N . SER A 1 90 ? -0.686 6.199 -9.498 1.00 93.00 90 SER A N 1
ATOM 723 C CA . SER A 1 90 ? -0.067 5.904 -10.799 1.00 93.00 90 SER A CA 1
ATOM 724 C C . SER A 1 90 ? 1.229 6.689 -11.027 1.00 93.00 90 SER A C 1
ATOM 726 O O . SER A 1 90 ? 2.207 6.151 -11.529 1.00 93.00 90 SER A O 1
ATOM 728 N N . ALA A 1 91 ? 1.285 7.951 -10.587 1.00 92.88 91 ALA A N 1
ATOM 729 C CA . ALA A 1 91 ? 2.485 8.777 -10.724 1.00 92.88 91 ALA A CA 1
ATOM 730 C C . ALA A 1 91 ? 3.667 8.252 -9.886 1.00 92.88 91 ALA A C 1
ATOM 732 O O . ALA A 1 91 ? 4.808 8.280 -10.342 1.00 92.88 91 ALA A O 1
ATOM 733 N N . GLN A 1 92 ? 3.406 7.758 -8.671 1.00 94.19 92 GLN A N 1
ATOM 734 C CA . GLN A 1 92 ? 4.435 7.140 -7.826 1.00 94.19 92 GLN A CA 1
ATOM 735 C C . GLN A 1 92 ? 4.906 5.806 -8.423 1.00 94.19 92 GLN A C 1
ATOM 737 O O . GLN A 1 92 ? 6.106 5.534 -8.445 1.00 94.19 92 GLN A O 1
ATOM 742 N N . PHE A 1 93 ? 3.972 5.007 -8.946 1.00 92.38 93 PHE A N 1
ATOM 743 C CA . PHE A 1 93 ? 4.258 3.748 -9.636 1.00 92.38 93 PHE A CA 1
ATOM 744 C C . PHE A 1 93 ? 5.139 3.973 -10.876 1.00 92.38 93 PHE A C 1
ATOM 746 O O . PHE A 1 93 ? 6.203 3.368 -11.022 1.00 92.38 93 PHE A O 1
ATOM 753 N N . ASP A 1 94 ? 4.763 4.930 -11.726 1.00 89.62 94 ASP A N 1
ATOM 754 C CA . ASP A 1 94 ? 5.527 5.309 -12.914 1.00 89.62 94 ASP A CA 1
ATOM 755 C C . ASP A 1 94 ? 6.911 5.875 -12.571 1.00 89.62 94 ASP A C 1
ATOM 757 O O . ASP A 1 94 ? 7.887 5.561 -13.259 1.00 89.62 94 ASP A O 1
ATOM 761 N N . TYR A 1 95 ? 7.019 6.680 -11.507 1.00 88.56 95 TYR A N 1
ATOM 762 C CA . TYR A 1 95 ? 8.301 7.204 -11.035 1.00 88.56 95 TYR A CA 1
ATOM 763 C C . TYR A 1 95 ? 9.251 6.075 -10.624 1.00 88.56 95 TYR A C 1
ATOM 765 O O . TYR A 1 95 ? 10.396 6.041 -11.084 1.00 88.56 95 TYR A O 1
ATOM 773 N N . ASN A 1 96 ? 8.769 5.119 -9.823 1.00 86.44 96 ASN A N 1
ATOM 774 C CA . ASN A 1 96 ? 9.555 3.954 -9.421 1.00 86.44 96 ASN A CA 1
ATOM 775 C C . ASN A 1 96 ? 10.047 3.170 -10.641 1.00 86.44 96 ASN A C 1
ATOM 777 O O . ASN A 1 96 ? 11.229 2.843 -10.739 1.00 86.44 96 ASN A O 1
ATOM 781 N N . ARG A 1 97 ? 9.173 2.947 -11.621 1.00 80.69 97 ARG A N 1
ATOM 782 C CA . ARG A 1 97 ? 9.527 2.262 -12.865 1.00 80.69 97 ARG A CA 1
ATOM 783 C C . ARG A 1 97 ? 10.632 2.986 -13.636 1.00 80.69 97 ARG A C 1
ATOM 785 O O . ARG A 1 97 ? 11.595 2.363 -14.066 1.00 80.69 97 ARG A O 1
ATOM 792 N N . ILE A 1 98 ? 10.524 4.301 -13.818 1.00 79.69 98 ILE A N 1
ATOM 793 C CA . ILE A 1 98 ? 11.538 5.075 -14.553 1.00 79.69 98 ILE A CA 1
ATOM 794 C C . ILE A 1 98 ? 12.883 5.038 -13.823 1.00 79.69 98 ILE A C 1
ATOM 796 O O . ILE A 1 98 ? 13.919 4.878 -14.464 1.00 79.69 98 ILE A O 1
ATOM 800 N N . HIS A 1 99 ? 12.873 5.177 -12.498 1.00 81.50 99 HIS A N 1
ATOM 801 C CA . HIS A 1 99 ? 14.099 5.302 -11.718 1.00 81.50 99 HIS A CA 1
ATOM 802 C C . HIS A 1 99 ? 14.822 3.964 -11.503 1.00 81.50 99 HIS A C 1
ATOM 804 O O . HIS A 1 99 ? 16.051 3.920 -11.542 1.00 81.50 99 HIS A O 1
ATOM 810 N N . TYR A 1 100 ? 14.077 2.873 -11.296 1.00 78.62 100 TYR A N 1
ATOM 811 C CA . TYR A 1 100 ? 14.652 1.583 -10.906 1.00 78.62 100 TYR A CA 1
ATOM 812 C C . TYR A 1 100 ? 14.677 0.536 -12.028 1.00 78.62 100 TYR A C 1
ATOM 814 O O . TYR A 1 100 ? 15.559 -0.321 -12.006 1.00 78.62 100 TYR A O 1
ATOM 822 N N . ASP A 1 101 ? 13.787 0.603 -13.027 1.00 67.69 101 ASP A N 1
ATOM 823 C CA . ASP A 1 101 ? 13.732 -0.424 -14.082 1.00 67.69 101 ASP A CA 1
ATOM 824 C C . ASP A 1 101 ? 14.556 -0.080 -15.327 1.00 67.69 101 ASP A C 1
ATOM 826 O O . ASP A 1 101 ? 15.011 -0.985 -16.027 1.00 67.69 101 ASP A O 1
ATOM 830 N N . LEU A 1 102 ? 14.792 1.205 -15.613 1.00 65.81 102 LEU A N 1
ATOM 831 C CA . LEU A 1 102 ? 15.562 1.655 -16.784 1.00 65.81 102 LEU A CA 1
ATOM 832 C C . LEU A 1 102 ? 17.083 1.582 -16.561 1.00 65.81 102 LEU A C 1
ATOM 834 O O . LEU A 1 102 ? 17.841 2.450 -16.992 1.00 65.81 102 LEU A O 1
ATOM 838 N N . GLN A 1 103 ? 17.549 0.531 -15.890 1.00 67.50 103 GLN A N 1
ATOM 839 C CA . GLN A 1 103 ? 18.972 0.247 -15.743 1.00 67.50 103 GLN A CA 1
ATOM 840 C C . GLN A 1 103 ? 19.511 -0.426 -17.012 1.00 67.50 103 GLN A C 1
ATOM 842 O O . GLN A 1 1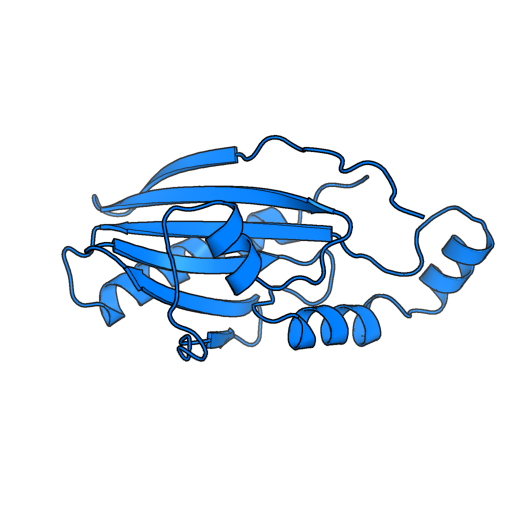03 ? 18.850 -1.275 -17.612 1.00 67.50 103 GLN A O 1
ATOM 847 N N . PHE A 1 104 ? 20.746 -0.092 -17.404 1.00 67.56 104 PHE A N 1
ATOM 848 C CA . PHE A 1 104 ? 21.395 -0.608 -18.621 1.00 67.56 104 PHE A CA 1
ATOM 849 C C . PHE A 1 104 ? 21.360 -2.145 -18.724 1.00 67.56 104 PHE A C 1
ATOM 851 O O . PHE A 1 104 ? 21.171 -2.709 -19.801 1.00 67.56 104 PHE A O 1
ATOM 858 N N . GLN A 1 105 ? 21.459 -2.832 -17.584 1.00 69.06 105 GLN A N 1
ATOM 859 C CA . GLN A 1 105 ? 21.377 -4.288 -17.507 1.00 69.06 105 GLN A CA 1
ATOM 860 C C . GLN A 1 105 ? 20.007 -4.838 -17.943 1.00 69.06 105 GLN A C 1
ATOM 862 O O . GLN A 1 105 ? 19.944 -5.865 -18.616 1.00 69.06 105 GLN A O 1
ATOM 867 N N . ARG A 1 106 ? 18.910 -4.146 -17.616 1.00 71.25 106 ARG A N 1
ATOM 868 C CA . ARG A 1 106 ? 17.554 -4.550 -18.011 1.00 71.25 106 ARG A CA 1
ATOM 869 C C . ARG A 1 106 ? 17.288 -4.269 -19.485 1.00 71.25 106 ARG A C 1
ATOM 871 O O . ARG A 1 106 ? 16.649 -5.082 -20.143 1.00 71.25 106 ARG A O 1
ATOM 878 N N . LEU A 1 107 ? 17.853 -3.183 -20.020 1.00 76.19 107 LEU A N 1
ATOM 879 C CA . LEU A 1 107 ? 17.824 -2.894 -21.455 1.00 76.19 107 LEU A CA 1
ATOM 880 C C . LEU A 1 107 ? 18.498 -4.014 -22.264 1.00 76.19 107 LEU A C 1
ATOM 882 O O . LEU A 1 107 ? 17.935 -4.469 -23.255 1.00 76.19 107 LEU A O 1
ATOM 886 N N . LEU A 1 108 ? 19.661 -4.506 -21.820 1.00 77.12 108 LEU A N 1
ATOM 887 C CA . LEU A 1 108 ? 20.339 -5.647 -22.450 1.00 77.12 108 LEU A CA 1
ATOM 888 C C . LEU A 1 108 ? 19.490 -6.923 -22.400 1.00 77.12 108 LEU A C 1
ATOM 890 O O . LEU A 1 108 ? 19.344 -7.603 -23.412 1.00 77.12 108 LEU A O 1
ATOM 894 N N . LEU A 1 109 ? 18.910 -7.250 -21.242 1.00 75.38 109 LEU A N 1
ATOM 895 C CA . LEU A 1 109 ? 18.040 -8.423 -21.104 1.00 75.38 109 LEU A CA 1
ATOM 896 C C . LEU A 1 109 ? 16.782 -8.316 -21.973 1.00 75.38 109 LEU A C 1
ATOM 898 O O . LEU A 1 109 ? 16.360 -9.320 -22.547 1.00 75.38 109 LEU A O 1
ATOM 902 N N . TRP A 1 110 ? 16.225 -7.113 -22.114 1.00 80.50 110 TRP A N 1
ATOM 903 C CA . TRP A 1 110 ? 15.099 -6.835 -22.999 1.00 80.50 110 TRP A CA 1
ATOM 904 C C . TRP A 1 110 ? 15.465 -6.985 -24.479 1.00 80.50 110 TRP A C 1
ATOM 906 O O . TRP A 1 110 ? 14.747 -7.667 -25.206 1.00 80.50 110 TRP A O 1
ATOM 916 N N . LEU A 1 111 ? 16.613 -6.452 -24.917 1.00 80.69 111 LEU A N 1
ATOM 917 C CA . LEU A 1 111 ? 17.115 -6.644 -26.288 1.00 80.69 111 LEU A CA 1
ATOM 918 C C . LEU A 1 111 ? 17.309 -8.129 -26.632 1.00 80.69 111 LEU A C 1
ATOM 920 O O . LEU A 1 111 ? 17.136 -8.528 -27.780 1.00 80.69 111 LEU A O 1
ATOM 924 N N . LEU A 1 112 ? 17.640 -8.951 -25.634 1.00 83.44 112 LEU A N 1
ATOM 925 C CA . LEU A 1 112 ? 17.780 -10.403 -25.760 1.00 83.44 112 LEU A CA 1
ATOM 926 C C . LEU A 1 112 ? 16.455 -11.171 -25.591 1.00 83.44 112 LEU A C 1
ATOM 928 O O . LEU A 1 112 ? 16.474 -12.402 -25.586 1.00 83.44 112 LEU A O 1
ATOM 932 N N . GLY A 1 113 ? 15.324 -10.483 -25.399 1.00 75.12 113 GLY A N 1
ATOM 933 C CA . GLY A 1 113 ? 14.003 -11.089 -25.196 1.00 75.12 113 GLY A CA 1
ATOM 934 C C . GLY A 1 113 ? 13.851 -11.871 -23.886 1.00 75.12 113 GLY A C 1
ATOM 935 O O . GLY A 1 113 ? 12.964 -12.711 -23.774 1.00 75.12 113 GLY A O 1
ATOM 936 N N . ARG A 1 114 ? 14.726 -11.645 -22.898 1.00 72.44 114 ARG A N 1
ATOM 937 C CA . ARG A 1 114 ? 14.755 -12.405 -21.633 1.00 72.44 114 ARG A CA 1
ATOM 938 C C . ARG A 1 114 ? 13.925 -11.781 -20.514 1.00 72.44 114 ARG A C 1
ATOM 940 O O . ARG A 1 114 ? 13.658 -12.456 -19.526 1.00 72.44 114 ARG A O 1
ATOM 947 N N . GLN A 1 115 ? 13.569 -10.502 -20.631 1.00 68.12 115 GLN A N 1
ATO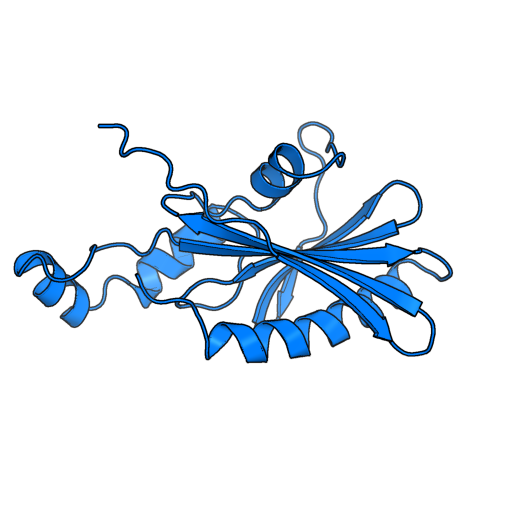M 948 C CA . GLN A 1 115 ? 12.769 -9.783 -19.640 1.00 68.12 115 GLN A CA 1
ATOM 949 C C . GLN A 1 115 ? 12.056 -8.586 -20.280 1.00 68.12 115 GLN A C 1
ATOM 951 O O . GLN A 1 115 ? 12.588 -7.964 -21.195 1.00 68.12 115 GLN A O 1
ATOM 956 N N . GLU A 1 116 ? 10.874 -8.234 -19.772 1.00 72.12 116 GLU A N 1
ATOM 957 C CA . GLU A 1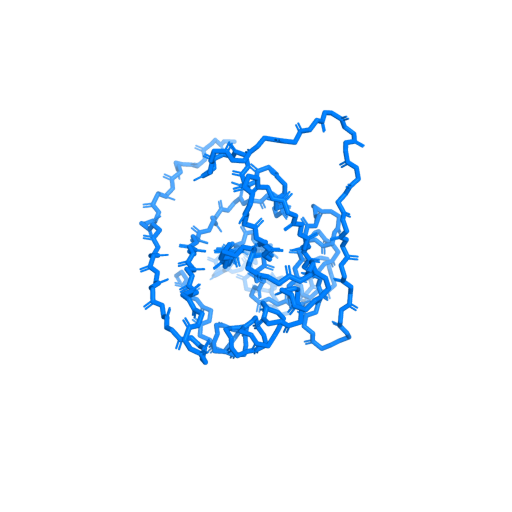 116 ? 10.196 -6.987 -20.137 1.00 72.12 116 GLU A CA 1
ATOM 958 C C . GLU A 1 116 ? 11.004 -5.760 -19.687 1.00 72.12 116 GLU A C 1
ATOM 960 O O . GLU A 1 116 ? 11.595 -5.743 -18.604 1.00 72.12 116 GLU A O 1
ATOM 965 N N . LEU A 1 117 ? 10.998 -4.697 -20.497 1.00 71.12 117 LEU A N 1
ATOM 966 C CA . LEU A 1 117 ? 11.722 -3.457 -20.184 1.00 71.12 117 LEU A CA 1
ATOM 967 C C . LEU A 1 117 ? 11.179 -2.775 -18.916 1.00 71.12 117 LEU A C 1
ATOM 969 O O . LEU A 1 117 ? 11.896 -2.068 -18.211 1.00 71.12 117 LEU A O 1
ATOM 973 N N . ARG A 1 118 ? 9.891 -2.979 -18.638 1.00 74.19 118 ARG A N 1
ATOM 974 C CA . ARG A 1 118 ? 9.120 -2.310 -17.592 1.00 74.19 118 ARG A CA 1
ATOM 975 C C . ARG A 1 118 ? 8.429 -3.344 -16.721 1.00 74.19 118 ARG A C 1
ATOM 977 O O . ARG A 1 118 ? 7.761 -4.231 -17.246 1.00 74.19 118 ARG A O 1
ATOM 984 N N . ASP A 1 119 ? 8.552 -3.203 -15.407 1.00 80.69 119 ASP A N 1
ATOM 985 C CA . ASP A 1 119 ? 7.847 -4.055 -14.463 1.00 80.69 119 ASP A CA 1
ATOM 986 C C . ASP A 1 119 ? 6.503 -3.426 -14.100 1.00 80.69 119 ASP A C 1
ATOM 988 O O . ASP A 1 119 ? 6.420 -2.528 -13.270 1.00 80.69 119 ASP A O 1
ATOM 992 N N . ASN A 1 120 ? 5.435 -3.875 -14.757 1.00 87.00 120 ASN A N 1
ATOM 993 C CA . ASN A 1 120 ? 4.077 -3.399 -14.478 1.00 87.00 120 ASN A CA 1
ATOM 994 C C . ASN A 1 120 ? 3.347 -4.341 -13.506 1.00 87.00 120 ASN A C 1
ATOM 996 O O . ASN A 1 120 ? 2.145 -4.584 -13.659 1.00 87.00 120 ASN A O 1
ATOM 1000 N N . ARG A 1 121 ? 4.088 -4.951 -12.574 1.00 91.38 121 ARG A N 1
ATOM 1001 C CA . ARG A 1 121 ? 3.558 -5.901 -11.593 1.00 91.38 121 ARG A CA 1
ATOM 1002 C C . ARG A 1 121 ? 3.417 -5.217 -10.246 1.00 91.38 121 ARG A C 1
ATOM 1004 O O . ARG A 1 121 ? 4.276 -4.445 -9.833 1.00 91.38 121 ARG A O 1
ATOM 1011 N N . CYS A 1 122 ? 2.343 -5.541 -9.553 1.00 92.81 122 CYS A N 1
ATOM 1012 C CA . CYS A 1 122 ? 1.992 -4.942 -8.283 1.00 92.81 122 CYS A CA 1
ATOM 1013 C C . CYS A 1 122 ? 1.415 -6.013 -7.367 1.00 92.81 122 CYS A C 1
ATOM 1015 O O . CYS A 1 122 ? 0.486 -6.722 -7.746 1.00 92.81 122 CYS A O 1
ATOM 1017 N N . LEU A 1 123 ? 1.934 -6.112 -6.149 1.00 95.06 123 LEU A N 1
ATOM 1018 C CA . LEU A 1 123 ? 1.228 -6.798 -5.072 1.00 95.06 123 LEU A CA 1
ATOM 1019 C C . LEU A 1 123 ? 0.344 -5.767 -4.376 1.00 95.06 123 LEU A C 1
ATOM 1021 O O . LEU A 1 123 ? 0.785 -5.082 -3.448 1.00 95.06 123 LEU A O 1
ATOM 1025 N N . TRP A 1 124 ? -0.887 -5.620 -4.861 1.00 96.81 124 TRP A N 1
ATOM 1026 C CA . TRP A 1 124 ? -1.875 -4.801 -4.173 1.00 96.81 124 TRP A CA 1
ATOM 1027 C C . TRP A 1 124 ? -2.238 -5.484 -2.865 1.00 96.81 124 TRP A C 1
ATOM 1029 O O . TRP A 1 124 ? -2.562 -6.670 -2.852 1.00 96.81 124 TRP A O 1
ATOM 1039 N N . THR A 1 125 ? -2.146 -4.739 -1.772 1.00 97.25 125 THR A N 1
ATOM 1040 C CA . THR A 1 125 ? -2.514 -5.207 -0.443 1.00 97.25 125 THR A CA 1
ATOM 1041 C C . THR A 1 125 ? -3.509 -4.235 0.176 1.00 97.25 125 THR A C 1
ATOM 1043 O O . THR A 1 125 ? -3.279 -3.026 0.151 1.00 97.25 125 THR A O 1
ATOM 1046 N N . HIS A 1 126 ? -4.568 -4.794 0.748 1.00 97.62 126 HIS A N 1
ATOM 1047 C CA . HIS A 1 126 ? -5.681 -4.123 1.396 1.00 97.62 126 HIS A CA 1
ATOM 1048 C C . HIS A 1 126 ? -5.830 -4.685 2.811 1.00 97.62 126 HIS A C 1
ATOM 1050 O O . HIS A 1 126 ? -6.273 -5.819 2.994 1.00 97.62 126 HIS A O 1
ATOM 1056 N N . LEU A 1 127 ? -5.380 -3.928 3.810 1.00 97.50 127 LEU A N 1
ATOM 1057 C CA . LEU A 1 127 ? -5.481 -4.293 5.222 1.00 97.50 127 LEU A CA 1
ATOM 1058 C C . LEU A 1 127 ? -6.714 -3.624 5.813 1.00 97.50 127 LEU A C 1
ATOM 1060 O O . LEU A 1 127 ? -6.948 -2.448 5.533 1.00 97.50 127 LEU A O 1
ATOM 1064 N N . SER A 1 128 ? -7.431 -4.314 6.697 1.00 97.44 128 SER A N 1
ATOM 1065 C CA . SER A 1 128 ? -8.512 -3.704 7.465 1.00 97.44 128 SER A CA 1
ATOM 1066 C C . SER A 1 128 ? -8.593 -4.191 8.909 1.00 97.44 128 SER A C 1
ATOM 1068 O O . SER A 1 128 ? -8.223 -5.319 9.245 1.00 97.44 128 SER A O 1
ATOM 1070 N N . ILE A 1 129 ? -9.087 -3.303 9.774 1.00 96.94 129 ILE A N 1
ATOM 1071 C CA . ILE A 1 129 ? -9.457 -3.603 11.160 1.00 96.94 129 ILE A CA 1
ATOM 1072 C C . ILE A 1 129 ? -10.785 -2.911 11.514 1.00 96.94 129 ILE A C 1
ATOM 1074 O O . ILE A 1 129 ? -11.070 -1.822 10.998 1.00 96.94 129 ILE A O 1
ATOM 1078 N N . PRO A 1 130 ? -11.599 -3.475 12.426 1.00 95.88 130 PRO A N 1
ATOM 1079 C CA . PRO A 1 130 ? -12.758 -2.778 12.972 1.00 95.88 130 PRO A CA 1
ATOM 1080 C C . PRO A 1 130 ? -12.344 -1.494 13.695 1.00 95.88 130 PRO A C 1
ATOM 1082 O O . PRO A 1 130 ? -11.398 -1.483 14.488 1.00 95.88 130 PRO A O 1
ATOM 1085 N N . LEU A 1 131 ? -13.079 -0.409 13.463 1.00 93.81 131 LEU A N 1
ATOM 1086 C CA . LEU A 1 131 ? -12.839 0.874 14.112 1.00 93.81 131 LEU A CA 1
ATOM 1087 C C . LEU A 1 131 ? -13.453 0.872 15.522 1.00 93.81 131 LEU A C 1
ATOM 1089 O O . LEU A 1 131 ? -14.510 1.452 15.757 1.00 93.81 131 LEU A O 1
ATOM 1093 N N . ASN A 1 132 ? -12.790 0.188 16.455 1.00 87.75 132 ASN A N 1
ATOM 1094 C CA . ASN A 1 132 ? -13.172 0.133 17.875 1.00 87.75 132 ASN A CA 1
ATOM 1095 C C . ASN A 1 132 ? -12.480 1.219 18.722 1.00 87.75 132 ASN A C 1
ATOM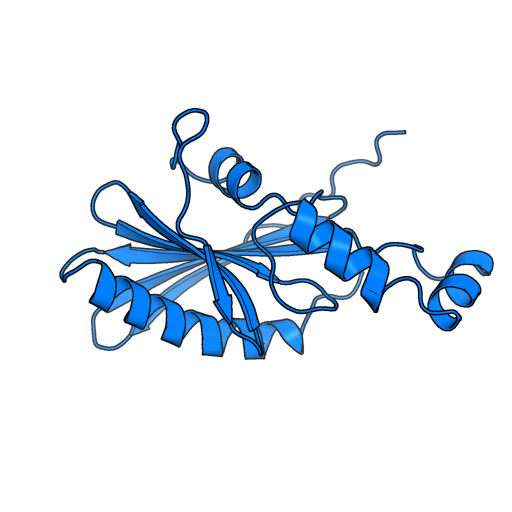 1097 O O . ASN A 1 132 ? -12.773 1.373 19.904 1.00 87.75 132 ASN A O 1
ATOM 1101 N N . GLN A 1 133 ? -11.548 1.950 18.112 1.00 85.69 133 GLN A N 1
ATOM 1102 C CA . GLN A 1 133 ? -10.732 3.006 18.710 1.00 85.69 133 GLN A CA 1
ATOM 1103 C C . GLN A 1 133 ? -10.707 4.235 17.794 1.00 85.69 133 GLN A C 1
ATOM 1105 O O . GLN A 1 133 ? -11.364 4.251 16.749 1.00 85.69 133 GLN A O 1
ATOM 1110 N N . SER A 1 134 ? -9.961 5.276 18.173 1.00 91.62 134 SER A N 1
ATOM 1111 C CA . SER A 1 134 ? -9.806 6.458 17.325 1.00 91.62 134 SER A CA 1
ATOM 1112 C C . SER A 1 134 ? -9.145 6.097 15.983 1.00 91.62 134 SER A C 1
ATOM 1114 O O . SER A 1 134 ? -8.354 5.155 15.898 1.00 91.62 134 SER A O 1
ATOM 1116 N N . ALA A 1 135 ? -9.458 6.840 14.915 1.00 92.00 135 ALA A N 1
ATOM 1117 C CA . ALA A 1 135 ? -8.858 6.589 13.602 1.00 92.00 135 ALA A CA 1
ATOM 1118 C C . ALA A 1 135 ? -7.313 6.660 13.616 1.00 92.00 135 ALA A C 1
ATOM 1120 O O . ALA A 1 135 ? -6.698 5.758 13.054 1.00 92.00 135 ALA A O 1
ATOM 1121 N N . PRO A 1 136 ? -6.662 7.630 14.294 1.00 93.19 136 PRO A N 1
ATOM 1122 C CA . PRO A 1 136 ? -5.203 7.637 14.426 1.00 93.19 136 PRO A CA 1
ATOM 1123 C C . PRO A 1 136 ? -4.623 6.371 15.069 1.00 93.19 136 PRO A C 1
ATOM 1125 O O . PRO A 1 136 ? -3.639 5.827 14.569 1.00 93.19 136 PRO A O 1
ATOM 1128 N N . ASP A 1 137 ? -5.247 5.858 16.132 1.00 92.94 137 ASP A N 1
ATOM 1129 C CA . ASP A 1 137 ? -4.779 4.630 16.789 1.00 92.94 137 ASP A CA 1
ATOM 1130 C C . ASP A 1 137 ? -4.954 3.418 15.863 1.00 92.94 137 ASP A C 1
ATOM 1132 O O . ASP A 1 137 ? -4.097 2.532 15.778 1.00 92.94 137 ASP A O 1
ATOM 1136 N N . ALA A 1 138 ? -6.076 3.372 15.137 1.00 94.25 138 ALA A N 1
ATOM 1137 C CA . ALA A 1 138 ? -6.349 2.342 14.141 1.00 94.25 138 ALA A CA 1
ATOM 1138 C C . ALA A 1 138 ? -5.321 2.371 12.997 1.00 94.25 138 ALA A C 1
ATOM 1140 O O . ALA A 1 138 ? -4.800 1.322 12.618 1.00 94.25 138 ALA A O 1
ATOM 1141 N N . TYR A 1 139 ? -4.950 3.557 12.509 1.00 94.88 139 TYR A N 1
ATOM 1142 C CA . TYR A 1 139 ? -3.909 3.712 11.491 1.00 94.88 139 TYR A CA 1
ATOM 1143 C C . TYR A 1 139 ? -2.544 3.256 12.004 1.00 94.88 139 TYR A C 1
ATOM 1145 O O . TYR A 1 139 ? -1.893 2.468 11.330 1.00 94.88 139 TYR A O 1
ATOM 1153 N N . SER A 1 140 ? -2.157 3.624 13.228 1.00 93.12 140 SER A N 1
ATOM 1154 C CA . SER A 1 140 ? -0.913 3.137 13.847 1.00 93.12 140 SER A CA 1
ATOM 1155 C C . SER A 1 140 ? -0.866 1.604 13.937 1.00 93.12 140 SER A C 1
ATOM 1157 O O . SER A 1 140 ? 0.165 0.981 13.675 1.00 93.12 140 SER A O 1
ATOM 1159 N N . THR A 1 141 ? -2.002 0.969 14.242 1.00 93.81 141 THR A N 1
ATOM 1160 C CA . THR A 1 141 ? -2.119 -0.500 14.273 1.00 93.81 141 THR A CA 1
ATOM 1161 C C . THR A 1 141 ? -1.907 -1.106 12.881 1.00 93.81 141 THR A C 1
ATOM 1163 O O . THR A 1 141 ? -1.113 -2.036 12.719 1.00 93.81 141 THR A O 1
ATOM 1166 N N . LEU A 1 142 ? -2.564 -0.547 11.861 1.00 95.44 142 LEU A N 1
ATOM 1167 C CA . LEU A 1 142 ? -2.416 -0.977 10.468 1.00 95.44 142 LEU A CA 1
ATOM 1168 C C . LEU A 1 142 ? -0.994 -0.753 9.939 1.00 95.44 142 LEU A C 1
ATOM 1170 O O . LEU A 1 142 ? -0.464 -1.611 9.242 1.00 95.44 142 LEU A O 1
ATOM 1174 N N . GLU A 1 143 ? -0.345 0.352 10.296 1.00 94.88 143 GLU A N 1
ATOM 1175 C CA . GLU A 1 143 ? 1.031 0.665 9.900 1.00 94.88 143 GLU A CA 1
ATOM 1176 C C . GLU A 1 143 ? 2.042 -0.330 10.486 1.00 94.88 143 GLU A C 1
ATOM 1178 O O . GLU A 1 143 ? 2.975 -0.754 9.800 1.00 94.88 143 GLU A O 1
ATOM 1183 N N . GLN A 1 144 ? 1.845 -0.772 11.731 1.00 93.25 144 GLN A N 1
ATOM 1184 C CA . GLN A 1 144 ? 2.666 -1.825 12.339 1.00 93.25 144 GLN A CA 1
ATOM 1185 C C . GLN A 1 144 ? 2.510 -3.169 11.619 1.00 93.25 144 GLN A C 1
ATOM 1187 O O . GLN A 1 144 ? 3.505 -3.862 11.367 1.00 93.25 144 GLN A O 1
ATOM 1192 N N . ALA A 1 145 ? 1.277 -3.534 11.258 1.00 94.12 145 ALA A N 1
ATOM 1193 C CA 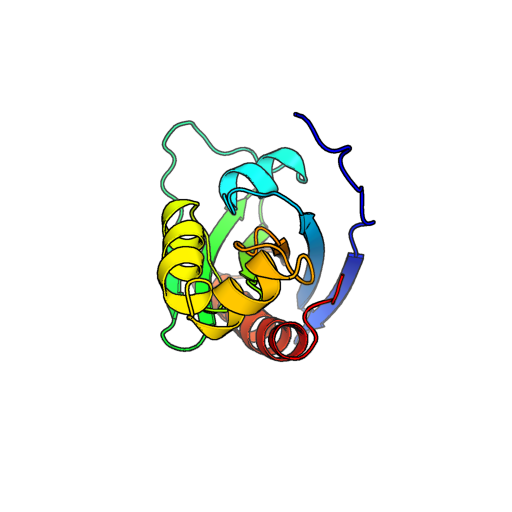. ALA A 1 145 ? 1.013 -4.722 10.452 1.00 94.12 145 ALA A CA 1
ATOM 1194 C C . ALA A 1 145 ? 1.647 -4.596 9.056 1.00 94.12 145 ALA A C 1
ATOM 1196 O O . ALA A 1 145 ? 2.340 -5.509 8.597 1.00 94.12 145 ALA A O 1
ATOM 1197 N N . TRP A 1 146 ? 1.494 -3.432 8.424 1.00 95.62 146 TRP A N 1
ATOM 1198 C CA . TRP A 1 146 ? 2.049 -3.113 7.115 1.00 95.62 146 TRP A CA 1
ATOM 1199 C C . TRP A 1 146 ? 3.571 -3.223 7.078 1.00 95.62 146 TRP A C 1
ATOM 1201 O O . TRP A 1 146 ? 4.120 -3.850 6.174 1.00 95.62 146 TRP A O 1
ATOM 1211 N N . LEU A 1 147 ? 4.268 -2.690 8.085 1.00 93.81 147 LEU A N 1
ATOM 1212 C CA . LEU A 1 147 ? 5.723 -2.795 8.218 1.00 93.81 147 LEU A CA 1
ATOM 1213 C C . LEU A 1 147 ? 6.210 -4.249 8.144 1.00 93.81 147 LEU A C 1
ATOM 1215 O O . LEU A 1 147 ? 7.200 -4.544 7.468 1.00 93.81 147 LEU A O 1
ATOM 1219 N N . SER A 1 148 ? 5.529 -5.151 8.850 1.00 92.44 148 SER A N 1
ATOM 1220 C CA . SER A 1 148 ? 5.846 -6.583 8.853 1.00 92.44 148 SER A CA 1
ATOM 1221 C C . SER A 1 148 ? 5.510 -7.233 7.510 1.00 92.44 148 SER A C 1
ATOM 1223 O O . SER A 1 148 ? 6.337 -7.951 6.942 1.00 92.44 148 SER A O 1
ATOM 1225 N N . TRP A 1 149 ? 4.325 -6.930 6.976 1.00 94.94 149 TRP A N 1
ATOM 1226 C CA . TRP A 1 149 ? 3.827 -7.461 5.710 1.00 94.94 149 TRP A CA 1
ATOM 1227 C C . TRP A 1 149 ? 4.721 -7.084 4.525 1.00 94.94 149 TRP A C 1
ATOM 1229 O O . TRP A 1 149 ? 5.185 -7.949 3.780 1.00 94.94 149 TRP A O 1
ATOM 1239 N N . TYR A 1 150 ? 5.042 -5.797 4.402 1.00 95.25 150 TYR A N 1
ATOM 1240 C CA . TYR A 1 150 ? 5.901 -5.263 3.355 1.00 95.25 150 TYR A CA 1
ATOM 1241 C C . TYR A 1 150 ? 7.290 -5.905 3.385 1.00 95.25 150 TYR A C 1
ATOM 1243 O O . TYR A 1 150 ? 7.774 -6.370 2.356 1.00 95.25 150 TYR A O 1
ATOM 1251 N N . LYS A 1 151 ? 7.931 -6.007 4.559 1.00 93.31 151 LYS A N 1
ATOM 1252 C CA . LYS A 1 151 ? 9.260 -6.639 4.681 1.00 93.31 151 LYS A CA 1
ATOM 1253 C C . LYS A 1 151 ? 9.258 -8.091 4.198 1.00 93.31 151 LYS A C 1
ATOM 1255 O O . LYS A 1 151 ? 10.214 -8.529 3.550 1.00 93.31 151 LYS A O 1
ATOM 1260 N N . TRP A 1 152 ? 8.196 -8.837 4.505 1.00 93.50 152 TRP A N 1
ATOM 1261 C CA . TRP A 1 152 ? 8.060 -10.222 4.067 1.00 93.50 152 TRP A CA 1
ATOM 1262 C C . TRP A 1 152 ? 7.946 -10.330 2.544 1.00 93.50 152 TRP A C 1
ATOM 1264 O O . TRP A 1 152 ? 8.691 -11.104 1.935 1.00 93.50 152 TRP A O 1
ATOM 1274 N N . TRP A 1 153 ? 7.064 -9.534 1.936 1.00 94.00 153 TRP A N 1
ATOM 1275 C CA . TRP A 1 153 ? 6.761 -9.607 0.506 1.00 94.00 153 TRP A CA 1
ATOM 1276 C C . TRP A 1 153 ? 7.785 -8.925 -0.389 1.00 94.00 153 TRP A C 1
ATOM 1278 O O . TRP A 1 153 ? 8.053 -9.439 -1.470 1.00 94.00 153 TRP A O 1
ATOM 1288 N N . GLN A 1 154 ? 8.444 -7.855 0.059 1.00 90.75 154 GLN A N 1
ATOM 1289 C CA . GLN A 1 154 ? 9.504 -7.204 -0.718 1.00 90.75 154 GLN A CA 1
ATOM 1290 C C . GLN A 1 154 ? 10.646 -8.181 -1.041 1.00 90.75 154 GLN A C 1
ATOM 1292 O O . GLN A 1 154 ? 11.213 -8.151 -2.128 1.00 90.75 154 GLN A O 1
ATOM 1297 N N . THR A 1 155 ? 10.965 -9.087 -0.112 1.00 90.81 155 THR A N 1
ATOM 1298 C CA . THR A 1 155 ? 12.009 -10.113 -0.301 1.00 90.81 155 THR A CA 1
ATOM 1299 C C . THR A 1 155 ? 11.505 -11.378 -1.001 1.00 90.81 155 THR A C 1
ATOM 1301 O O . THR A 1 155 ? 12.308 -12.212 -1.415 1.00 90.81 155 THR A O 1
ATOM 1304 N N . ARG A 1 156 ? 10.183 -11.528 -1.148 1.00 92.44 156 ARG A N 1
ATOM 1305 C CA . ARG A 1 156 ? 9.502 -12.702 -1.724 1.00 92.44 156 ARG A CA 1
ATOM 1306 C C . ARG A 1 156 ? 8.600 -12.329 -2.892 1.00 92.44 156 ARG A C 1
ATOM 1308 O O . ARG A 1 156 ? 7.632 -13.034 -3.168 1.00 92.44 156 ARG A O 1
ATOM 1315 N N . PHE A 1 157 ? 8.907 -11.223 -3.567 1.00 90.81 157 PHE A N 1
ATOM 1316 C CA . PHE A 1 157 ? 8.094 -10.761 -4.677 1.00 90.81 157 PHE A CA 1
ATOM 1317 C C . PHE A 1 157 ? 8.019 -11.872 -5.741 1.00 90.81 157 PHE A C 1
ATOM 1319 O O . PHE A 1 157 ? 9.075 -12.324 -6.205 1.00 90.81 157 PHE A O 1
ATOM 1326 N N . PRO A 1 158 ? 6.817 -12.351 -6.120 1.00 87.81 158 PRO A N 1
ATOM 1327 C CA . PRO A 1 158 ? 6.688 -13.474 -7.036 1.00 87.81 158 PRO A CA 1
ATOM 1328 C C . PRO A 1 158 ? 7.387 -13.208 -8.370 1.00 87.81 158 PRO A C 1
ATOM 1330 O O . PRO A 1 158 ? 7.224 -12.146 -8.984 1.00 87.81 158 PRO A O 1
ATOM 1333 N N . LYS A 1 159 ? 8.173 -14.186 -8.825 1.00 82.06 159 LYS A N 1
ATOM 1334 C CA . LYS A 1 159 ? 8.753 -14.193 -10.172 1.00 82.06 159 LYS A CA 1
ATOM 1335 C C . LYS A 1 159 ? 7.687 -14.654 -11.172 1.00 82.06 159 LYS A C 1
ATOM 1337 O O . LYS A 1 159 ? 6.831 -15.455 -10.804 1.00 82.06 159 LYS A O 1
ATOM 1342 N N . LEU A 1 160 ? 7.745 -14.113 -12.389 1.00 66.50 160 LEU A N 1
ATOM 1343 C CA . LEU A 1 160 ? 7.041 -14.669 -13.546 1.00 66.50 160 LEU A CA 1
ATOM 1344 C C . LEU A 1 160 ? 7.897 -15.761 -14.189 1.00 66.50 160 LEU A C 1
ATOM 1346 O O . LEU A 1 160 ? 9.141 -15.604 -14.145 1.00 66.50 160 LEU A O 1
#

Secondary structure (DSSP, 8-state):
-------PPPEEEEEEETTEEEEEEEEEESS----HHHHHHHHSS--PPTT----EEEETTTEEEEEEEETTEEEEEEEE-SSS-EESSHHHHHHHIIIII--HHHHHHHHTTSS-SS---EEEEEEEEE--S-HHHHHHHHHHHHHHHHHHHHTTPPP-